Protein AF-F4N3F0-F1 (afdb_monomer_lite)

Radius of gyration: 16.46 Å; chains: 1; bounding box: 37×40×50 Å

pLDDT: mean 91.44, std 10.05, range [45.09, 98.75]

Structure (mmCIF, N/CA/C/O backbone):
data_AF-F4N3F0-F1
#
_entry.id   AF-F4N3F0-F1
#
loop_
_atom_site.group_PDB
_atom_site.id
_atom_site.type_symbol
_atom_site.label_atom_id
_atom_site.label_alt_id
_atom_site.label_comp_id
_atom_site.label_asym_id
_atom_site.label_entity_id
_atom_site.label_seq_id
_atom_site.pdbx_PDB_ins_code
_atom_site.Cartn_x
_atom_site.Cartn_y
_atom_site.Cartn_z
_atom_site.occupancy
_atom_site.B_iso_or_equiv
_atom_site.auth_seq_id
_atom_site.auth_comp_id
_atom_site.auth_asym_id
_atom_site.auth_atom_id
_atom_site.pdbx_PDB_model_num
ATOM 1 N N . MET A 1 1 ? -13.406 -4.715 27.220 1.00 47.59 1 MET A N 1
ATOM 2 C CA . MET A 1 1 ? -12.257 -5.224 26.436 1.00 47.59 1 MET A CA 1
ATOM 3 C C . MET A 1 1 ? -11.859 -4.139 25.453 1.00 47.59 1 MET A C 1
ATOM 5 O O . MET A 1 1 ? -12.762 -3.510 24.919 1.00 47.59 1 MET A O 1
ATOM 9 N N . ALA A 1 2 ? -10.565 -3.872 25.261 1.00 64.12 2 ALA A N 1
ATOM 10 C CA . ALA A 1 2 ? -10.135 -2.894 24.260 1.00 64.12 2 ALA A CA 1
ATOM 11 C C . ALA A 1 2 ? -10.576 -3.361 22.862 1.00 64.12 2 ALA A C 1
ATOM 13 O O . ALA A 1 2 ? -10.448 -4.546 22.541 1.00 64.12 2 ALA A O 1
ATOM 14 N N . THR A 1 3 ? -11.133 -2.454 22.063 1.00 84.31 3 THR A N 1
ATOM 15 C CA . THR A 1 3 ? -11.503 -2.730 20.673 1.00 84.31 3 THR A CA 1
ATOM 16 C C . THR A 1 3 ? -10.243 -3.041 19.867 1.00 84.31 3 THR A C 1
ATOM 18 O O . THR A 1 3 ? -9.209 -2.393 20.035 1.00 84.31 3 THR A O 1
ATOM 21 N N . LYS A 1 4 ? -10.293 -4.081 19.025 1.00 95.31 4 LYS A N 1
ATOM 22 C CA . LYS A 1 4 ? -9.156 -4.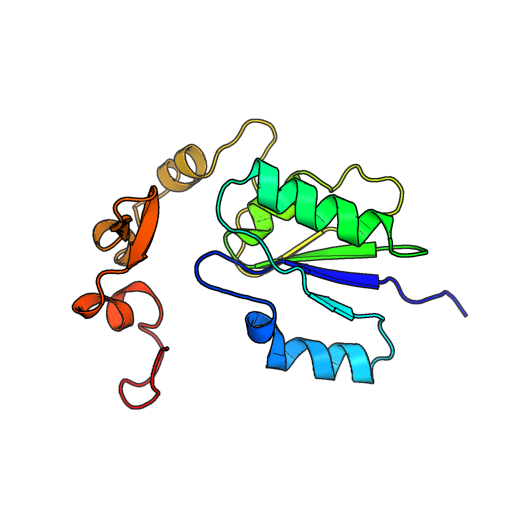412 18.158 1.00 95.31 4 LYS A CA 1
ATOM 23 C C . LYS A 1 4 ? -9.000 -3.337 17.083 1.00 95.31 4 LYS A C 1
ATOM 25 O O . LYS A 1 4 ? -10.019 -2.877 16.571 1.00 95.31 4 LYS A O 1
ATOM 30 N N . PRO A 1 5 ? -7.762 -2.959 16.723 1.00 97.50 5 PRO A N 1
ATOM 31 C CA . PRO A 1 5 ? -7.550 -2.015 15.641 1.00 97.50 5 PRO A CA 1
ATOM 32 C C . PRO A 1 5 ? -7.988 -2.616 14.304 1.00 97.50 5 PRO A C 1
ATOM 34 O O . PRO A 1 5 ? -7.873 -3.828 14.094 1.00 97.50 5 PRO A O 1
ATOM 37 N N . ASN A 1 6 ? -8.421 -1.760 13.384 1.00 98.44 6 ASN A N 1
ATOM 38 C CA . ASN A 1 6 ? -8.568 -2.120 11.980 1.00 98.44 6 ASN A CA 1
ATOM 39 C C . ASN A 1 6 ? -7.195 -2.444 11.390 1.00 98.44 6 ASN A C 1
ATOM 41 O O . ASN A 1 6 ? -6.215 -1.752 11.670 1.00 98.44 6 ASN A O 1
ATOM 45 N N . ILE A 1 7 ? -7.129 -3.459 10.536 1.00 98.62 7 ILE A N 1
ATOM 46 C CA . ILE A 1 7 ? -5.941 -3.776 9.747 1.00 98.62 7 ILE A CA 1
ATOM 47 C C . ILE A 1 7 ? -6.227 -3.403 8.295 1.00 98.62 7 ILE A C 1
ATOM 49 O O . ILE A 1 7 ? -7.025 -4.067 7.630 1.00 98.62 7 ILE A O 1
ATOM 53 N N . LEU A 1 8 ? -5.586 -2.341 7.808 1.00 98.56 8 LEU A N 1
ATOM 54 C CA . LEU A 1 8 ? -5.719 -1.877 6.430 1.00 98.56 8 LEU A CA 1
ATOM 55 C C . LEU A 1 8 ? -4.495 -2.311 5.619 1.00 98.56 8 LEU A C 1
ATOM 57 O O . LEU A 1 8 ? -3.384 -1.827 5.825 1.00 98.56 8 LEU A O 1
ATOM 61 N N . LEU A 1 9 ? -4.710 -3.256 4.711 1.00 98.69 9 LEU A N 1
ATOM 62 C CA . LEU A 1 9 ? -3.686 -3.910 3.909 1.00 98.69 9 LEU A CA 1
ATOM 63 C C . LEU A 1 9 ? -3.521 -3.188 2.566 1.00 98.69 9 LEU A C 1
ATOM 65 O O . LEU A 1 9 ? -4.483 -3.038 1.812 1.00 98.69 9 LEU A O 1
ATOM 69 N N . VAL A 1 10 ? -2.294 -2.781 2.251 1.00 98.62 10 VAL A N 1
ATOM 70 C CA . VAL A 1 10 ? -1.922 -2.036 1.043 1.00 98.62 10 VAL A CA 1
ATOM 71 C C . VAL A 1 10 ? -0.938 -2.875 0.234 1.00 98.62 10 VAL A C 1
ATOM 73 O O . VAL A 1 10 ? 0.177 -3.165 0.678 1.00 98.62 10 VAL A O 1
ATOM 76 N N . HIS A 1 11 ? -1.367 -3.324 -0.945 1.00 98.00 11 HIS A N 1
ATOM 77 C CA . HIS A 1 11 ? -0.555 -4.188 -1.800 1.00 98.00 11 HIS A CA 1
ATOM 78 C C . HIS A 1 11 ? 0.593 -3.429 -2.487 1.00 98.00 11 HIS A C 1
ATOM 80 O O . HIS A 1 11 ? 0.611 -2.201 -2.567 1.00 98.00 11 HIS A O 1
ATOM 86 N N . GLY A 1 12 ? 1.564 -4.197 -2.984 1.00 95.81 12 GLY A N 1
ATOM 87 C CA . GLY A 1 12 ? 2.661 -3.680 -3.801 1.00 95.81 12 GLY A CA 1
ATOM 88 C C . GLY A 1 12 ? 2.278 -3.491 -5.274 1.00 95.81 12 GLY A C 1
ATOM 89 O O . GLY A 1 12 ? 1.134 -3.720 -5.666 1.00 95.81 12 GLY A O 1
ATOM 90 N N . ALA A 1 13 ? 3.259 -3.117 -6.096 1.00 92.81 13 ALA A N 1
ATOM 91 C CA . ALA A 1 13 ? 3.112 -3.046 -7.547 1.00 92.81 13 ALA A CA 1
ATOM 92 C C . ALA A 1 13 ? 2.725 -4.418 -8.132 1.00 92.81 13 ALA A C 1
ATOM 94 O O . ALA A 1 13 ? 3.075 -5.453 -7.558 1.00 92.81 13 ALA A O 1
ATOM 95 N N . TRP A 1 14 ? 2.003 -4.414 -9.258 1.00 91.25 14 TRP A N 1
ATOM 96 C CA . TRP A 1 14 ? 1.508 -5.619 -9.953 1.00 91.25 14 TRP A CA 1
ATOM 97 C C . TRP A 1 14 ? 0.628 -6.549 -9.103 1.00 91.25 14 TRP A C 1
ATOM 99 O O . TRP A 1 14 ? 0.522 -7.740 -9.386 1.00 91.25 14 TRP A O 1
ATOM 109 N N . GLY A 1 15 ? 0.023 -6.026 -8.037 1.00 91.12 15 GLY A N 1
ATOM 110 C CA . GLY A 1 15 ? -0.860 -6.777 -7.152 1.00 91.12 15 GLY A CA 1
ATOM 111 C C . GLY A 1 15 ? -2.250 -6.163 -7.045 1.00 91.12 15 GLY A C 1
ATOM 112 O O . GLY A 1 15 ? -2.543 -5.130 -7.638 1.00 91.12 15 GLY A O 1
ATOM 113 N N . ASP A 1 16 ? -3.077 -6.806 -6.230 1.00 94.50 16 ASP A N 1
ATOM 114 C CA . ASP A 1 16 ? -4.390 -6.343 -5.788 1.00 94.50 16 ASP A CA 1
ATOM 115 C C . ASP A 1 16 ? -4.657 -6.852 -4.353 1.00 94.50 16 ASP A C 1
ATOM 117 O O . ASP A 1 16 ? -3.758 -7.378 -3.682 1.00 94.50 16 ASP A O 1
ATOM 121 N N . GLY A 1 17 ? -5.893 -6.739 -3.860 1.00 93.50 17 GLY A N 1
ATOM 122 C CA . GLY A 1 17 ? -6.265 -7.259 -2.539 1.00 93.50 17 GLY A CA 1
ATOM 123 C C . GLY A 1 17 ? -6.010 -8.764 -2.333 1.00 93.50 17 GLY A C 1
ATOM 124 O O . GLY A 1 17 ? -5.768 -9.195 -1.201 1.00 93.50 17 GLY A O 1
ATOM 125 N N . SER A 1 18 ? -5.983 -9.574 -3.398 1.00 94.56 18 SER A N 1
ATOM 126 C CA . SER A 1 18 ? -5.717 -11.020 -3.331 1.00 94.56 18 SER A CA 1
ATOM 127 C C . SER A 1 18 ? -4.277 -11.356 -2.932 1.00 94.56 18 SER A C 1
ATOM 129 O O . SER A 1 18 ? -4.014 -12.482 -2.493 1.00 94.56 18 SER A O 1
ATOM 131 N N . HIS A 1 19 ? -3.361 -10.379 -2.983 1.00 92.50 19 HIS A N 1
ATOM 132 C CA . HIS A 1 19 ? -2.005 -10.483 -2.428 1.00 92.50 19 HIS A CA 1
ATOM 133 C C . HIS A 1 19 ? -2.039 -10.973 -0.972 1.00 92.50 19 HIS A C 1
ATOM 135 O O . HIS A 1 19 ? -1.189 -11.740 -0.524 1.00 92.50 19 HIS A O 1
ATOM 141 N N . TRP A 1 20 ? -3.085 -10.595 -0.240 1.00 96.75 20 TRP A N 1
ATOM 142 C CA . TRP A 1 20 ? -3.242 -10.886 1.177 1.00 96.75 20 TRP A CA 1
ATOM 143 C C . TRP A 1 20 ? -4.112 -12.111 1.477 1.00 96.75 20 TRP A C 1
ATOM 145 O O . TRP A 1 20 ? -4.443 -12.350 2.640 1.00 96.75 20 TRP A O 1
ATOM 155 N N . ARG A 1 21 ? -4.465 -12.925 0.472 1.00 95.94 21 ARG A N 1
ATOM 156 C CA . ARG A 1 21 ? -5.414 -14.053 0.605 1.00 95.94 21 ARG A CA 1
ATOM 157 C C . ARG A 1 21 ? -5.075 -15.065 1.706 1.00 95.94 21 ARG A C 1
ATOM 159 O O . ARG A 1 21 ? -5.974 -15.703 2.236 1.00 95.94 21 ARG A O 1
ATOM 166 N N . HIS A 1 22 ? -3.799 -15.216 2.062 1.00 94.50 22 HIS A N 1
ATOM 167 C CA . HIS A 1 22 ? -3.363 -16.128 3.129 1.00 94.50 22 HIS A CA 1
ATOM 168 C C . HIS A 1 22 ? -3.294 -15.453 4.512 1.00 94.50 22 HIS A C 1
ATOM 170 O O . HIS A 1 22 ? -3.332 -16.128 5.541 1.00 94.50 22 HIS A O 1
ATOM 176 N N . ILE A 1 23 ? -3.237 -14.120 4.552 1.00 95.75 23 ILE A N 1
ATOM 177 C CA . ILE A 1 23 ? -3.155 -13.327 5.784 1.00 95.75 23 ILE A CA 1
ATOM 178 C C . ILE A 1 23 ? -4.548 -12.947 6.288 1.00 95.75 23 ILE A C 1
ATOM 180 O O . ILE A 1 23 ? -4.819 -13.078 7.484 1.00 95.75 23 ILE A O 1
ATOM 184 N N . ILE A 1 24 ? -5.446 -12.541 5.384 1.00 97.81 24 ILE A N 1
ATOM 185 C CA . ILE A 1 24 ? -6.807 -12.098 5.721 1.00 97.81 24 ILE A CA 1
ATOM 186 C C . ILE A 1 24 ? -7.554 -13.139 6.577 1.00 97.81 24 ILE A C 1
ATOM 188 O O . ILE A 1 24 ? -8.015 -12.759 7.654 1.00 97.81 24 ILE A O 1
ATOM 192 N N . PRO A 1 25 ? -7.622 -14.440 6.213 1.00 97.75 25 PRO A N 1
ATOM 193 C CA . PRO A 1 25 ? -8.339 -15.428 7.024 1.00 97.75 25 PRO A CA 1
ATOM 194 C C . PRO A 1 25 ? -7.753 -15.580 8.431 1.00 97.75 25 PRO A C 1
ATOM 196 O O . PRO A 1 25 ? -8.488 -15.695 9.407 1.00 97.75 25 PRO A O 1
ATOM 199 N N . THR A 1 26 ? -6.426 -15.531 8.558 1.00 97.56 26 THR A N 1
ATOM 200 C CA . THR A 1 26 ? -5.735 -15.672 9.848 1.00 97.56 26 THR A CA 1
ATOM 201 C C . THR A 1 26 ? -6.048 -14.507 10.788 1.00 97.56 26 THR A C 1
ATOM 203 O O . THR A 1 26 ? -6.302 -14.719 11.975 1.00 97.56 26 THR A O 1
ATOM 206 N N . LEU A 1 27 ? -6.049 -13.275 10.274 1.00 97.44 27 LEU A N 1
ATOM 207 C CA . LEU A 1 27 ? -6.395 -12.078 11.046 1.00 97.44 27 LEU A CA 1
ATOM 208 C C . LEU A 1 27 ? -7.888 -12.033 11.388 1.00 97.44 27 LEU A C 1
ATOM 210 O O . LEU A 1 27 ? -8.245 -11.743 12.532 1.00 97.44 27 LEU A O 1
ATOM 214 N N . HIS A 1 28 ? -8.742 -12.402 10.434 1.00 96.50 28 HIS A N 1
ATOM 215 C CA . HIS A 1 28 ? -10.182 -12.509 10.640 1.00 96.50 28 HIS A CA 1
ATOM 216 C C . HIS A 1 28 ? -10.526 -13.545 11.724 1.00 96.50 28 HIS A C 1
ATOM 218 O O . HIS A 1 28 ? -11.277 -13.242 12.644 1.00 96.50 28 HIS A O 1
ATOM 224 N N . ASN A 1 29 ? -9.891 -14.724 11.715 1.00 97.38 29 ASN A N 1
ATOM 225 C CA . ASN A 1 29 ? -10.056 -15.752 12.758 1.00 97.38 29 ASN A CA 1
ATOM 226 C C . ASN A 1 29 ? -9.579 -15.290 14.142 1.00 97.38 29 ASN A C 1
ATOM 228 O O . ASN A 1 29 ? -9.981 -15.833 15.168 1.00 97.38 29 ASN A O 1
ATOM 232 N N . LYS A 1 30 ? -8.714 -14.275 14.186 1.00 96.75 30 LYS A N 1
ATOM 233 C CA . LYS A 1 30 ? -8.304 -13.597 15.417 1.00 96.75 30 LYS A CA 1
ATOM 234 C C . LYS A 1 30 ? -9.229 -12.426 15.767 1.00 96.75 30 LYS A C 1
ATOM 236 O O . LYS A 1 30 ? -8.897 -11.690 16.692 1.00 96.75 30 LYS A O 1
ATOM 241 N N . ASN A 1 31 ? -10.370 -12.254 15.103 1.00 96.44 31 ASN A N 1
ATOM 242 C CA . ASN A 1 31 ? -11.361 -11.194 15.321 1.00 96.44 31 ASN A CA 1
ATOM 243 C C . ASN A 1 31 ? -10.850 -9.767 15.050 1.00 96.44 31 ASN A C 1
ATOM 245 O O . ASN A 1 31 ? -11.323 -8.819 15.675 1.00 96.44 31 ASN A O 1
ATOM 249 N N . TYR A 1 32 ? -9.857 -9.596 14.172 1.00 97.88 32 TYR A N 1
ATOM 250 C CA . TYR A 1 32 ? -9.495 -8.263 13.679 1.00 97.88 32 TYR A CA 1
ATOM 251 C C . TYR A 1 32 ? -10.437 -7.853 12.534 1.00 97.88 32 TYR A C 1
ATOM 253 O O . TYR A 1 32 ? -10.704 -8.688 11.667 1.00 97.88 32 TYR A O 1
ATOM 261 N N . PRO A 1 33 ? -10.895 -6.590 12.471 1.00 97.69 33 PRO A N 1
ATOM 262 C CA . PRO A 1 33 ? -11.438 -6.014 11.245 1.00 97.69 33 PRO A CA 1
ATOM 263 C C . PRO A 1 33 ? -10.313 -5.890 10.212 1.00 97.69 33 PRO A C 1
ATOM 265 O O . PRO A 1 33 ? -9.268 -5.309 10.508 1.00 97.69 33 PRO A O 1
ATOM 268 N N . VAL A 1 34 ? -10.496 -6.446 9.014 1.00 98.12 34 VAL A N 1
ATOM 269 C CA . VAL A 1 34 ? -9.457 -6.470 7.974 1.00 98.12 34 VAL A CA 1
ATOM 270 C C . VAL A 1 34 ? -10.017 -5.920 6.674 1.00 98.12 34 VAL A C 1
ATOM 272 O O . VAL A 1 34 ? -11.070 -6.354 6.214 1.00 98.12 34 VAL A O 1
ATOM 275 N N . TYR A 1 35 ? -9.275 -5.005 6.064 1.00 98.19 35 TYR A N 1
ATOM 276 C CA . TYR A 1 35 ? -9.626 -4.353 4.811 1.00 98.19 35 TYR A CA 1
ATOM 277 C C . TYR A 1 35 ? -8.422 -4.406 3.877 1.00 98.19 35 TYR A C 1
ATOM 279 O O . TYR A 1 35 ? -7.290 -4.237 4.322 1.00 98.19 35 TYR A O 1
ATOM 287 N N . ALA A 1 36 ? -8.652 -4.620 2.585 1.00 98.19 36 ALA A N 1
ATOM 288 C CA . ALA A 1 36 ? -7.612 -4.530 1.567 1.00 98.19 36 ALA A CA 1
ATOM 289 C C . ALA A 1 36 ? -7.926 -3.358 0.636 1.00 98.19 36 ALA A C 1
ATOM 291 O O . ALA A 1 36 ? -9.025 -3.276 0.084 1.00 98.19 36 ALA A O 1
ATOM 292 N N . VAL A 1 37 ? -6.977 -2.436 0.489 1.00 97.88 37 VAL A N 1
ATOM 293 C CA . VAL A 1 37 ? -7.094 -1.325 -0.459 1.00 97.88 37 VAL A CA 1
ATOM 294 C C . VAL A 1 37 ? -6.896 -1.866 -1.870 1.00 97.88 37 VAL A C 1
ATOM 296 O O . VAL A 1 37 ? -6.012 -2.687 -2.096 1.00 97.88 37 VAL A O 1
ATOM 299 N N . GLN A 1 38 ? -7.692 -1.371 -2.815 1.00 96.88 38 GLN A N 1
ATOM 300 C CA . GLN A 1 38 ? -7.432 -1.546 -4.239 1.00 96.88 38 GLN A CA 1
ATOM 301 C C . GLN A 1 38 ? -6.717 -0.295 -4.751 1.00 96.88 38 GLN A C 1
ATOM 303 O O . GLN A 1 38 ? -7.375 0.725 -4.974 1.00 96.88 38 GLN A O 1
ATOM 308 N N . ASN A 1 39 ? -5.391 -0.353 -4.863 1.00 95.31 39 ASN A N 1
ATOM 309 C CA . ASN A 1 39 ? -4.590 0.764 -5.359 1.00 95.31 39 ASN A CA 1
ATOM 310 C C . ASN A 1 39 ? -4.817 0.914 -6.872 1.00 95.31 39 ASN A C 1
ATOM 312 O O . ASN A 1 39 ? -4.730 -0.088 -7.587 1.00 95.31 39 ASN A O 1
ATOM 316 N N . PRO A 1 40 ? -5.106 2.128 -7.375 1.00 94.56 40 PRO A N 1
ATOM 317 C CA . PRO A 1 40 ? -5.146 2.397 -8.810 1.00 94.56 40 PRO A CA 1
ATOM 318 C C . PRO A 1 40 ? -3.845 2.049 -9.545 1.00 94.56 40 PRO A C 1
ATOM 320 O O . PRO A 1 40 ? -3.898 1.678 -10.714 1.00 94.56 40 PRO A O 1
ATOM 323 N N . LEU A 1 41 ? -2.693 2.174 -8.874 1.00 93.56 41 LEU A N 1
ATOM 324 C CA . LEU A 1 41 ? -1.342 2.031 -9.431 1.00 93.56 41 LEU A CA 1
ATOM 325 C C . LEU A 1 41 ? -1.050 2.986 -10.605 1.00 93.56 41 LEU A C 1
ATOM 327 O O . LEU A 1 41 ? -0.114 2.760 -11.369 1.00 93.56 41 LEU A O 1
ATOM 331 N N . THR A 1 42 ? -1.827 4.067 -10.732 1.00 93.25 42 THR A N 1
ATOM 332 C CA . THR A 1 42 ? -1.637 5.140 -11.722 1.00 93.25 42 THR A CA 1
ATOM 333 C C . THR A 1 42 ? -0.605 6.163 -11.261 1.00 93.25 42 THR A C 1
ATOM 335 O O . THR A 1 42 ? 0.172 6.680 -12.059 1.00 93.25 42 THR A O 1
ATOM 338 N N . SER A 1 43 ? -0.582 6.471 -9.963 1.00 93.81 43 SER A N 1
ATOM 339 C CA . SER A 1 43 ? 0.399 7.358 -9.346 1.00 93.81 43 SER A CA 1
ATOM 340 C C . SER A 1 43 ? 0.448 7.151 -7.831 1.00 93.81 43 SER A C 1
ATOM 342 O O . SER A 1 43 ? -0.535 6.737 -7.216 1.00 93.81 43 SER A O 1
ATOM 344 N N . LEU A 1 44 ? 1.570 7.523 -7.199 1.00 94.94 44 LEU A N 1
ATOM 345 C CA . LEU A 1 44 ? 1.674 7.509 -5.734 1.00 94.94 44 LEU A CA 1
ATOM 346 C C . LEU A 1 44 ? 0.606 8.392 -5.076 1.00 94.94 44 LEU A C 1
ATOM 348 O O . LEU A 1 44 ? 0.061 8.016 -4.045 1.00 94.94 44 LEU A O 1
ATOM 352 N N . ALA A 1 45 ? 0.293 9.549 -5.665 1.00 97.00 45 ALA A N 1
ATOM 353 C CA . ALA A 1 45 ? -0.725 10.447 -5.129 1.00 97.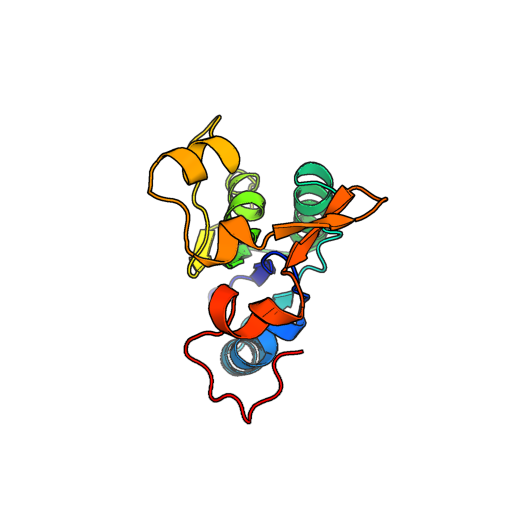00 45 ALA A CA 1
ATOM 354 C C . ALA A 1 45 ? -2.118 9.795 -5.128 1.00 97.00 45 ALA A C 1
ATOM 356 O O . ALA A 1 45 ? -2.825 9.882 -4.122 1.00 97.00 45 ALA A O 1
ATOM 357 N N . ASP A 1 46 ? -2.483 9.098 -6.208 1.00 97.75 46 ASP A N 1
ATOM 358 C CA . ASP A 1 46 ? -3.776 8.415 -6.322 1.00 97.75 46 ASP A CA 1
ATOM 359 C C . ASP A 1 46 ? -3.878 7.223 -5.365 1.00 97.75 46 ASP A C 1
ATOM 361 O O . ASP A 1 46 ? -4.909 7.038 -4.715 1.00 97.75 46 ASP A O 1
ATOM 365 N N . ASP A 1 47 ? -2.803 6.445 -5.220 1.00 98.00 47 ASP A N 1
ATOM 366 C CA . ASP A 1 47 ? -2.748 5.299 -4.303 1.00 98.00 47 ASP A CA 1
ATOM 367 C C . ASP A 1 47 ? -2.864 5.740 -2.838 1.00 98.00 47 ASP A C 1
ATOM 369 O O . ASP A 1 47 ? -3.600 5.152 -2.033 1.00 98.00 47 ASP A O 1
ATOM 373 N N . VAL A 1 48 ? -2.185 6.836 -2.500 1.00 98.31 48 VAL A N 1
ATOM 374 C CA . VAL A 1 48 ? -2.248 7.486 -1.188 1.00 98.31 48 VAL A CA 1
ATOM 375 C C . VAL A 1 48 ? -3.646 8.039 -0.926 1.00 98.31 48 VAL A C 1
ATOM 377 O O . VAL A 1 48 ? -4.194 7.815 0.152 1.00 98.31 48 VAL A O 1
ATOM 380 N N . GLU A 1 49 ? -4.263 8.712 -1.896 1.00 98.56 49 GLU A N 1
ATOM 381 C CA . GLU A 1 49 ? -5.619 9.247 -1.747 1.00 98.56 49 GLU A CA 1
ATOM 382 C C . GLU A 1 49 ? -6.676 8.150 -1.638 1.00 98.56 49 GLU A C 1
ATOM 384 O O . GLU A 1 49 ? -7.583 8.232 -0.803 1.00 98.56 49 GLU A O 1
ATOM 389 N N . ARG A 1 50 ? -6.546 7.072 -2.413 1.00 98.50 50 ARG A N 1
ATOM 390 C CA . ARG A 1 50 ? -7.438 5.917 -2.307 1.00 98.50 50 ARG A CA 1
ATOM 391 C C . ARG A 1 50 ? -7.347 5.269 -0.929 1.00 98.50 50 ARG A C 1
ATOM 393 O O . ARG A 1 50 ? -8.386 4.981 -0.327 1.00 98.50 50 ARG A O 1
ATOM 400 N N . THR A 1 51 ? -6.130 5.083 -0.420 1.00 98.50 51 THR A N 1
ATOM 401 C CA . THR A 1 51 ? -5.882 4.526 0.917 1.00 98.50 51 THR A CA 1
ATOM 402 C C . THR A 1 51 ? -6.411 5.453 2.010 1.00 98.50 51 THR A C 1
ATOM 404 O O . THR A 1 51 ? -7.108 4.988 2.910 1.00 98.50 51 THR A O 1
ATOM 407 N N . ARG A 1 52 ? -6.166 6.767 1.906 1.00 98.50 52 ARG A N 1
ATOM 408 C CA . ARG A 1 52 ? -6.667 7.784 2.844 1.00 98.50 52 ARG A CA 1
ATOM 409 C C . ARG A 1 52 ? -8.187 7.768 2.942 1.00 98.50 52 ARG A C 1
ATOM 411 O O . ARG A 1 52 ? -8.714 7.751 4.050 1.00 98.50 52 ARG A O 1
ATOM 418 N N . LYS A 1 53 ? -8.893 7.730 1.807 1.00 98.06 53 LYS A N 1
ATOM 419 C CA . LYS A 1 53 ? -10.365 7.668 1.776 1.00 98.06 53 LYS A CA 1
ATOM 420 C C . LYS A 1 53 ? -10.902 6.422 2.469 1.00 98.06 53 LYS A C 1
ATOM 422 O O . LYS A 1 53 ? -11.854 6.527 3.237 1.00 98.06 53 LYS A O 1
ATOM 427 N N . LEU A 1 54 ? -10.297 5.256 2.222 1.00 98.12 54 LEU A N 1
ATOM 428 C CA . LEU A 1 54 ? -10.705 4.032 2.910 1.00 98.12 54 LEU A CA 1
ATOM 429 C C . LEU A 1 54 ? -10.410 4.137 4.409 1.00 98.12 54 LEU A C 1
ATOM 431 O O . LEU A 1 54 ? -11.320 3.927 5.200 1.00 98.12 54 LEU A O 1
ATOM 435 N N . ALA A 1 55 ? -9.207 4.559 4.804 1.00 97.69 55 ALA A N 1
ATOM 436 C CA . ALA A 1 55 ? -8.844 4.745 6.208 1.00 97.69 55 ALA A CA 1
ATOM 437 C C . ALA A 1 55 ? -9.795 5.704 6.943 1.00 97.69 55 ALA A C 1
ATOM 439 O O . ALA A 1 55 ? -10.207 5.405 8.057 1.00 97.69 55 ALA A O 1
ATOM 440 N N . ALA A 1 56 ? -10.177 6.825 6.328 1.00 96.06 56 ALA A N 1
ATOM 441 C CA . ALA A 1 56 ? -11.101 7.801 6.910 1.00 96.06 56 ALA A CA 1
ATOM 442 C C . ALA A 1 56 ? -12.540 7.277 7.068 1.00 96.06 56 ALA A C 1
ATOM 444 O O . ALA A 1 56 ? -13.288 7.800 7.887 1.00 96.06 56 ALA A O 1
ATOM 445 N N . SER A 1 57 ? -12.931 6.253 6.302 1.00 96.75 57 SER A N 1
ATOM 446 C CA . SER A 1 57 ? -14.237 5.598 6.453 1.00 96.75 57 SER A CA 1
ATOM 447 C C . SER A 1 57 ? -14.285 4.568 7.588 1.00 96.75 57 SER A C 1
ATOM 449 O O . SER A 1 57 ? -15.363 4.076 7.909 1.00 96.75 57 SER A O 1
ATOM 451 N N . LEU A 1 58 ? -13.134 4.221 8.177 1.00 96.56 58 LEU A N 1
ATOM 452 C CA . LEU A 1 58 ? -13.046 3.250 9.265 1.00 96.56 58 LEU A CA 1
ATOM 453 C C . LEU A 1 58 ? -13.174 3.943 10.621 1.00 96.56 58 LEU A C 1
ATOM 455 O O . LEU A 1 58 ? -12.543 4.968 10.876 1.00 96.56 58 LEU A O 1
ATOM 459 N N . GLU A 1 59 ? -13.927 3.329 11.526 1.00 94.19 59 GLU A N 1
ATOM 460 C CA . GLU A 1 59 ? -14.036 3.791 12.906 1.00 94.19 59 GLU A CA 1
ATOM 461 C C . GLU A 1 59 ? -12.947 3.162 13.786 1.00 94.19 59 GLU A C 1
ATOM 463 O O . GLU A 1 59 ? -12.695 1.955 13.737 1.00 94.19 59 GLU A O 1
ATOM 468 N N . GLY A 1 60 ? -12.323 3.977 14.639 1.00 95.25 60 GLY A N 1
ATOM 469 C CA . GLY A 1 60 ? -11.371 3.525 15.654 1.00 95.25 60 GLY A CA 1
ATOM 470 C C . GLY A 1 60 ? -9.914 3.368 15.184 1.00 95.25 60 GLY A C 1
ATOM 471 O O . GLY A 1 60 ? -9.561 3.726 14.056 1.00 95.25 60 GLY A O 1
ATOM 472 N N . PRO A 1 61 ? -9.038 2.861 16.076 1.00 97.75 61 PRO A N 1
ATOM 473 C CA . PRO A 1 61 ? -7.606 2.730 15.815 1.00 97.75 61 PRO A CA 1
ATOM 474 C C . PRO A 1 61 ? -7.327 1.894 14.566 1.00 97.75 61 PRO A C 1
ATOM 476 O O . PRO A 1 61 ? -7.901 0.819 14.403 1.00 97.75 61 PRO A O 1
ATOM 479 N N . THR A 1 62 ? -6.425 2.350 13.703 1.00 98.31 62 THR A N 1
ATOM 480 C CA . THR A 1 62 ? -6.102 1.673 12.440 1.00 98.31 62 THR A CA 1
ATOM 481 C C . THR A 1 62 ? -4.602 1.432 12.309 1.00 98.31 62 THR A C 1
ATOM 483 O O . THR A 1 62 ? -3.793 2.320 12.563 1.00 98.31 62 THR A O 1
ATOM 486 N N . ILE A 1 63 ? -4.222 0.222 11.906 1.00 98.69 63 ILE A N 1
ATOM 487 C CA . ILE A 1 63 ? -2.853 -0.142 11.537 1.00 98.69 63 ILE A CA 1
ATOM 488 C C . ILE A 1 63 ? -2.792 -0.257 10.017 1.00 98.69 63 ILE A C 1
ATOM 490 O O . ILE A 1 63 ? -3.570 -1.006 9.419 1.00 98.69 63 ILE A O 1
ATOM 494 N N . LEU A 1 64 ? -1.854 0.459 9.399 1.00 98.75 64 LEU A N 1
ATOM 495 C CA . LEU A 1 64 ? -1.584 0.361 7.966 1.00 98.75 64 LEU A CA 1
ATOM 496 C C . LEU A 1 64 ? -0.474 -0.661 7.726 1.00 98.75 64 LEU A C 1
ATOM 498 O O . LEU A 1 64 ? 0.596 -0.576 8.328 1.00 98.75 64 LEU A O 1
ATOM 502 N N . VAL A 1 65 ? -0.709 -1.619 6.836 1.00 98.75 65 VAL A N 1
ATOM 503 C CA . VAL A 1 65 ? 0.259 -2.666 6.490 1.00 98.75 65 VAL A CA 1
ATOM 504 C C . VAL A 1 65 ? 0.576 -2.568 5.007 1.00 98.75 65 VAL A C 1
ATOM 506 O O . VAL A 1 65 ? -0.290 -2.810 4.173 1.00 98.75 65 VAL A O 1
ATOM 509 N N . GLY A 1 66 ? 1.813 -2.222 4.671 1.00 98.50 66 GLY A N 1
ATOM 510 C CA . GLY A 1 66 ? 2.272 -2.046 3.297 1.00 98.50 66 GLY A CA 1
A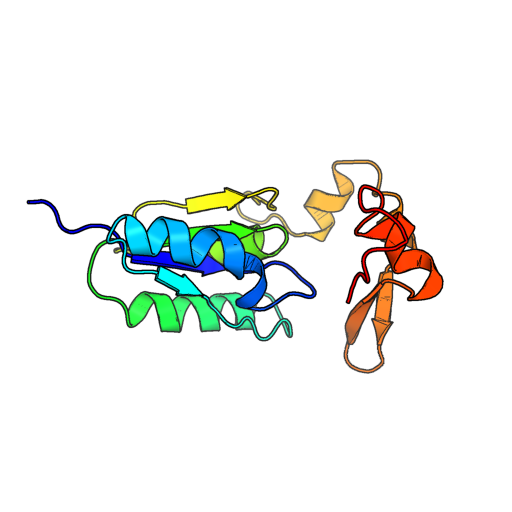TOM 511 C C . GLY A 1 66 ? 3.240 -3.151 2.903 1.00 98.50 66 GLY A C 1
ATOM 512 O O . GLY A 1 66 ? 4.205 -3.402 3.625 1.00 98.50 66 GLY A O 1
ATOM 513 N N . HIS A 1 67 ? 3.008 -3.794 1.758 1.00 97.88 67 HIS A N 1
ATOM 514 C CA . HIS A 1 67 ? 3.975 -4.714 1.152 1.00 97.88 67 HIS A CA 1
ATOM 515 C C . HIS A 1 67 ? 4.698 -4.069 -0.032 1.00 97.88 67 HIS A C 1
ATOM 517 O O . HIS A 1 67 ? 4.049 -3.470 -0.890 1.00 97.88 67 HIS A O 1
ATOM 523 N N . SER A 1 68 ? 6.021 -4.247 -0.137 1.00 95.38 68 SER A N 1
ATOM 524 C CA . SER A 1 68 ? 6.817 -3.738 -1.265 1.00 95.38 68 SER A CA 1
ATOM 525 C C . SER A 1 68 ? 6.544 -2.239 -1.519 1.00 95.38 68 SER A C 1
ATOM 527 O O . SER A 1 68 ? 6.701 -1.421 -0.609 1.00 95.38 68 SER A O 1
ATOM 529 N N . TYR A 1 69 ? 6.095 -1.871 -2.723 1.00 95.62 69 TYR A N 1
ATOM 530 C CA . TYR A 1 69 ? 5.623 -0.529 -3.091 1.00 95.62 69 TYR A CA 1
ATOM 531 C C . TYR A 1 69 ? 4.595 0.062 -2.110 1.00 95.62 69 TYR A C 1
ATOM 533 O O . TYR A 1 69 ? 4.657 1.254 -1.825 1.00 95.62 69 TYR A O 1
ATOM 541 N N . GLY A 1 70 ? 3.710 -0.755 -1.528 1.00 97.75 70 GLY A N 1
ATOM 542 C CA . GLY A 1 70 ? 2.708 -0.308 -0.557 1.00 97.75 70 GLY A CA 1
ATOM 543 C C . GLY A 1 70 ? 3.314 0.377 0.673 1.00 97.75 70 GLY A C 1
ATOM 544 O O . GLY A 1 70 ? 2.642 1.177 1.314 1.00 97.75 70 GLY A O 1
ATOM 545 N N . GLY A 1 71 ? 4.597 0.138 0.962 1.00 97.81 71 GLY A N 1
ATOM 546 C CA . GLY A 1 71 ? 5.361 0.895 1.952 1.00 97.81 71 GLY A CA 1
ATOM 547 C C . GLY A 1 71 ? 5.443 2.397 1.650 1.00 97.81 71 GLY A C 1
ATOM 548 O O . GLY A 1 71 ? 5.190 3.213 2.532 1.00 97.81 71 GLY A O 1
ATOM 549 N N . MET A 1 72 ? 5.674 2.772 0.385 1.00 96.88 72 MET A N 1
ATOM 550 C CA . MET A 1 72 ? 5.658 4.179 -0.045 1.00 96.88 72 MET A CA 1
ATOM 551 C C . MET A 1 72 ? 4.311 4.841 0.238 1.00 96.88 72 MET A C 1
ATOM 553 O O . MET A 1 72 ? 4.269 6.001 0.637 1.00 96.88 72 MET A O 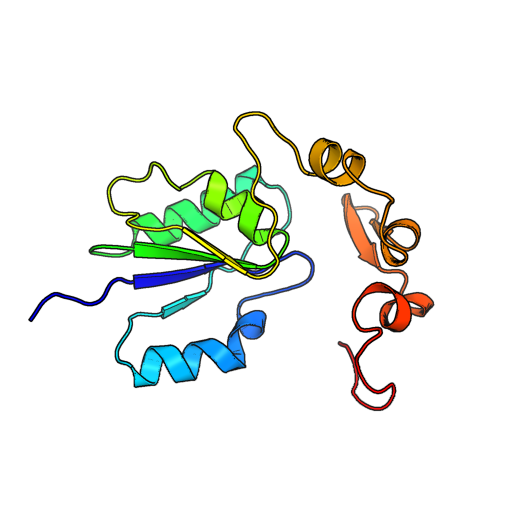1
ATOM 557 N N . VAL A 1 73 ? 3.221 4.097 0.030 1.00 98.00 73 VAL A N 1
ATOM 558 C CA . VAL A 1 73 ? 1.850 4.579 0.215 1.00 98.00 73 VAL A CA 1
ATOM 559 C C . VAL A 1 73 ? 1.564 4.819 1.696 1.00 98.00 73 VAL A C 1
ATOM 561 O O . VAL A 1 73 ? 1.136 5.910 2.070 1.00 98.00 73 VAL A O 1
ATOM 564 N N . ILE A 1 74 ? 1.835 3.833 2.560 1.00 98.50 74 ILE A N 1
ATOM 565 C CA . ILE A 1 74 ? 1.523 3.952 3.993 1.00 98.50 74 ILE A CA 1
ATOM 566 C C . ILE A 1 74 ? 2.395 4.995 4.705 1.00 98.50 74 ILE A C 1
ATOM 568 O O . ILE A 1 74 ? 1.925 5.620 5.654 1.00 98.50 74 ILE A O 1
ATOM 572 N N . SER A 1 75 ? 3.618 5.250 4.223 1.00 97.50 75 SER A N 1
ATOM 573 C CA . SER A 1 75 ? 4.488 6.303 4.766 1.00 97.50 75 SER A CA 1
ATOM 574 C C . SER A 1 75 ? 3.902 7.711 4.622 1.00 97.50 75 SER A C 1
ATOM 576 O O . SER A 1 75 ? 4.252 8.587 5.404 1.00 97.50 75 SER A O 1
ATOM 578 N N . GLN A 1 76 ? 2.987 7.942 3.673 1.00 97.06 76 GLN A N 1
ATOM 579 C CA . GLN A 1 76 ? 2.319 9.241 3.486 1.00 97.06 76 GLN A CA 1
ATOM 580 C C . GLN A 1 76 ? 1.108 9.450 4.410 1.00 97.06 76 GLN A C 1
ATOM 582 O O . GLN A 1 76 ? 0.420 10.461 4.288 1.00 97.06 76 GLN A O 1
ATOM 587 N N . LEU A 1 77 ? 0.787 8.466 5.256 1.00 97.06 77 LEU A N 1
ATOM 588 C CA . LEU A 1 77 ? -0.460 8.416 6.026 1.00 97.06 77 LEU A CA 1
ATOM 589 C C . LEU A 1 77 ? -0.236 8.140 7.519 1.00 97.06 77 LEU A C 1
ATOM 591 O O . LEU A 1 77 ? -1.199 7.950 8.261 1.00 97.06 77 LEU A O 1
ATOM 595 N N . GLY A 1 78 ? 1.023 8.089 7.963 1.00 92.94 78 GLY A N 1
ATOM 596 C CA . GLY A 1 78 ? 1.372 7.831 9.362 1.00 92.94 78 GLY A CA 1
ATOM 597 C C . GLY A 1 78 ? 0.984 8.955 10.327 1.00 92.94 78 GLY A C 1
ATOM 598 O O . GLY A 1 78 ? 0.984 8.736 11.532 1.00 92.94 78 GLY A O 1
ATOM 599 N N . ASP A 1 79 ? 0.653 10.139 9.813 1.00 93.06 79 ASP A N 1
ATOM 600 C CA . ASP A 1 79 ? 0.229 11.322 10.566 1.00 93.06 79 ASP A CA 1
ATOM 601 C C . ASP A 1 79 ? -1.298 11.450 10.709 1.00 93.06 79 ASP A C 1
ATOM 603 O O . ASP A 1 79 ? -1.781 12.362 11.385 1.00 93.06 79 ASP A O 1
ATOM 607 N N . LEU A 1 80 ? -2.077 10.540 10.110 1.00 96.06 80 LEU A N 1
ATOM 608 C CA . LEU A 1 80 ? -3.526 10.512 10.299 1.00 96.06 80 LEU A CA 1
ATOM 609 C C . LEU A 1 80 ? -3.869 10.232 11.776 1.00 96.06 80 LEU A C 1
ATOM 611 O O . LEU A 1 80 ? -3.320 9.302 12.369 1.00 96.06 80 LEU A O 1
ATOM 615 N N . PRO A 1 81 ? -4.828 10.962 12.376 1.00 95.44 81 PRO A N 1
ATOM 616 C CA . PRO A 1 81 ? -5.028 10.984 13.830 1.00 95.44 81 PRO A CA 1
ATOM 617 C C . PRO A 1 81 ? -5.441 9.637 14.441 1.00 95.44 81 PRO A C 1
ATOM 619 O O . PRO A 1 81 ? -5.210 9.400 15.624 1.00 95.44 81 PRO A O 1
ATOM 622 N N . HIS A 1 82 ? -6.068 8.756 13.660 1.00 96.00 82 HIS A N 1
ATOM 623 C CA . HIS A 1 82 ? -6.508 7.426 14.092 1.00 96.00 82 HIS A CA 1
ATOM 624 C C . HIS A 1 82 ? -5.588 6.293 13.621 1.00 96.00 82 HIS A C 1
ATOM 626 O O . HIS A 1 82 ? -5.844 5.130 13.947 1.00 96.00 82 HIS A O 1
ATOM 632 N N . VAL A 1 83 ? -4.521 6.600 12.875 1.00 97.88 83 VAL A N 1
ATOM 633 C CA . VAL A 1 83 ? -3.492 5.619 12.523 1.00 97.88 83 VAL A CA 1
ATOM 634 C C . VAL A 1 83 ? -2.562 5.443 13.718 1.00 97.88 83 VAL A C 1
ATOM 636 O O . VAL A 1 83 ? -1.899 6.371 14.162 1.00 97.88 83 VAL A O 1
ATOM 639 N N . VAL A 1 84 ? -2.525 4.226 14.258 1.00 97.69 84 VAL A N 1
ATOM 640 C CA . VAL A 1 84 ? -1.782 3.892 15.486 1.00 97.69 84 VAL A CA 1
ATOM 641 C C . VAL A 1 84 ? -0.535 3.051 15.225 1.00 97.69 84 VAL A C 1
ATOM 643 O O . VAL A 1 84 ? 0.162 2.666 16.161 1.00 97.69 84 VAL A O 1
ATOM 646 N N . GLY A 1 85 ? -0.250 2.736 13.961 1.00 97.94 85 GLY A N 1
ATOM 647 C CA . GLY A 1 85 ? 0.943 1.991 13.588 1.00 97.94 85 GLY A CA 1
ATOM 648 C C . GLY A 1 85 ? 1.066 1.747 12.089 1.00 97.94 85 GLY A C 1
ATOM 649 O O . GLY A 1 85 ? 0.069 1.621 11.375 1.00 97.94 85 GLY A O 1
ATOM 650 N N . LEU A 1 86 ? 2.318 1.637 11.647 1.00 98.56 86 LEU A N 1
ATOM 651 C CA . LEU A 1 86 ? 2.709 1.248 10.297 1.00 98.56 86 LEU A CA 1
ATOM 652 C C . LEU A 1 86 ? 3.465 -0.082 10.361 1.00 98.56 86 LEU A C 1
ATOM 654 O O . LEU A 1 86 ? 4.335 -0.267 11.211 1.00 98.56 86 LEU A O 1
ATOM 658 N N . VAL A 1 87 ? 3.151 -1.002 9.455 1.00 98.56 87 VAL A N 1
ATOM 659 C CA . VAL A 1 87 ? 3.840 -2.289 9.317 1.00 98.56 87 VAL A CA 1
ATOM 660 C C . VAL A 1 87 ? 4.369 -2.412 7.894 1.00 98.56 87 VAL A C 1
ATOM 662 O O . VAL A 1 87 ? 3.602 -2.418 6.933 1.00 98.56 87 VAL A O 1
ATOM 665 N N . PHE A 1 88 ? 5.687 -2.548 7.769 1.00 98.19 88 PHE A N 1
ATOM 666 C CA . PHE A 1 88 ? 6.389 -2.674 6.495 1.00 98.19 88 PHE A CA 1
ATOM 667 C C . PHE A 1 88 ? 6.754 -4.140 6.250 1.00 98.19 88 PHE A C 1
ATOM 669 O O . PHE A 1 88 ? 7.608 -4.702 6.934 1.00 98.19 88 PHE A O 1
ATOM 676 N N . VAL A 1 89 ? 6.110 -4.775 5.272 1.00 97.44 89 VAL A N 1
ATOM 677 C CA . VAL A 1 89 ? 6.359 -6.174 4.897 1.00 97.44 89 VAL A CA 1
ATOM 678 C C . VAL A 1 89 ? 7.192 -6.190 3.625 1.00 97.44 89 VAL A C 1
ATOM 680 O O . VAL A 1 89 ? 6.667 -5.905 2.555 1.00 97.44 89 VAL A O 1
ATOM 683 N N . ALA A 1 90 ? 8.493 -6.482 3.724 1.00 94.12 90 ALA A N 1
ATOM 684 C CA . ALA A 1 90 ? 9.411 -6.430 2.574 1.00 94.12 90 ALA A CA 1
ATOM 685 C C . ALA A 1 90 ? 9.219 -5.149 1.727 1.00 94.12 90 ALA A C 1
ATOM 687 O O . ALA A 1 90 ? 9.183 -5.189 0.497 1.00 94.12 90 ALA A O 1
ATOM 688 N N . ALA A 1 91 ? 8.991 -4.025 2.409 1.00 95.25 91 ALA A N 1
ATOM 689 C CA . ALA A 1 91 ? 8.454 -2.806 1.826 1.00 95.25 91 ALA A CA 1
ATOM 690 C C . ALA A 1 91 ? 9.463 -1.665 1.833 1.00 95.25 91 ALA A C 1
ATOM 692 O O . ALA A 1 91 ? 10.408 -1.658 2.622 1.00 95.25 91 ALA A O 1
ATOM 693 N N . PHE A 1 92 ? 9.244 -0.690 0.954 1.00 93.31 92 PHE A N 1
ATOM 694 C CA . PHE A 1 92 ? 9.988 0.563 0.997 1.00 93.31 92 PHE A CA 1
ATOM 695 C C . PHE A 1 92 ? 9.555 1.374 2.221 1.00 93.31 92 PHE A C 1
ATOM 697 O O . PHE A 1 92 ? 8.362 1.553 2.444 1.00 93.31 92 PHE A O 1
ATOM 704 N N . ALA A 1 93 ? 10.514 1.878 2.989 1.00 93.44 93 ALA A N 1
ATOM 705 C CA . ALA A 1 93 ? 10.271 2.741 4.141 1.00 93.44 93 ALA A CA 1
ATOM 706 C C . ALA A 1 93 ? 11.039 4.059 3.937 1.00 93.44 93 ALA A C 1
ATOM 708 O O . ALA A 1 93 ? 12.129 4.199 4.484 1.00 93.44 93 ALA A O 1
ATOM 709 N N . PRO A 1 94 ? 10.538 4.966 3.073 1.00 93.12 94 PRO A N 1
ATOM 710 C CA . PRO A 1 94 ? 11.215 6.226 2.764 1.00 93.12 94 PRO A CA 1
ATOM 711 C C . PRO A 1 94 ? 11.270 7.157 3.977 1.00 93.12 94 PRO A C 1
ATOM 713 O O . PRO A 1 94 ? 10.266 7.315 4.681 1.00 93.12 94 PRO A O 1
ATOM 716 N N . ASP A 1 95 ? 12.392 7.855 4.137 1.00 91.38 95 ASP A N 1
ATOM 717 C CA . ASP A 1 95 ? 12.462 9.074 4.938 1.00 91.38 95 ASP A CA 1
ATOM 718 C C . ASP A 1 95 ? 11.753 10.246 4.234 1.00 91.38 95 ASP A C 1
ATOM 720 O O . ASP A 1 95 ? 11.414 10.216 3.043 1.00 91.38 95 ASP A O 1
ATOM 724 N N . LYS A 1 96 ? 11.509 11.332 4.979 1.00 86.62 96 LYS A N 1
ATOM 725 C CA . LYS A 1 96 ? 10.857 12.530 4.433 1.00 86.62 96 LYS A CA 1
ATOM 726 C C . LYS A 1 96 ? 11.665 13.104 3.264 1.00 86.62 96 LYS A C 1
ATOM 728 O O . LYS A 1 96 ? 12.789 13.559 3.439 1.00 86.62 96 LYS A O 1
ATOM 733 N N . GLY A 1 97 ? 11.026 13.177 2.098 1.00 85.69 97 GLY A N 1
ATOM 734 C CA . GLY A 1 97 ? 11.626 13.705 0.871 1.00 85.69 97 GLY A CA 1
ATOM 735 C C . GLY A 1 97 ? 12.333 12.651 0.017 1.00 85.69 97 GLY A C 1
ATOM 736 O O . GLY A 1 97 ? 12.747 12.973 -1.096 1.00 85.69 97 GLY A O 1
ATOM 737 N N . GLU A 1 98 ? 12.433 11.402 0.479 1.00 89.00 98 GLU A N 1
ATOM 738 C CA . GLU A 1 98 ? 12.948 10.313 -0.345 1.00 89.00 98 GLU A CA 1
ATOM 739 C C . GLU A 1 98 ? 11.923 9.838 -1.377 1.00 89.00 98 GLU A C 1
ATOM 741 O O . GLU A 1 98 ? 10.708 9.829 -1.167 1.00 89.00 98 GLU A O 1
ATOM 746 N N . SER A 1 99 ? 12.447 9.406 -2.519 1.00 86.25 99 SER A N 1
ATOM 747 C CA . SER A 1 99 ? 11.689 8.842 -3.630 1.00 86.25 99 SER A CA 1
ATOM 748 C C . SER A 1 99 ? 12.057 7.374 -3.822 1.00 86.25 99 SER A C 1
ATOM 750 O O . SER A 1 99 ? 13.128 6.928 -3.411 1.00 86.25 99 SER A O 1
ATOM 752 N N . LEU A 1 100 ? 11.223 6.621 -4.541 1.00 83.50 100 LEU A N 1
ATOM 753 C CA . LEU A 1 100 ? 11.602 5.270 -4.968 1.00 83.50 100 LEU A CA 1
ATOM 754 C C . LEU A 1 100 ? 12.927 5.275 -5.733 1.00 83.50 100 LEU A C 1
ATOM 756 O O . LEU A 1 100 ? 13.782 4.436 -5.473 1.00 83.50 100 LEU A O 1
ATOM 760 N N . SER A 1 101 ? 13.121 6.239 -6.638 1.00 82.88 101 SER A N 1
ATOM 761 C CA . SER A 1 101 ? 14.360 6.369 -7.406 1.00 82.88 101 SER A CA 1
ATOM 762 C C . SER A 1 101 ? 15.585 6.598 -6.526 1.00 82.88 101 SER A C 1
ATOM 764 O O . SER A 1 101 ? 16.610 5.970 -6.774 1.00 82.88 101 SER A O 1
ATOM 766 N N . SER A 1 102 ? 15.491 7.442 -5.491 1.00 85.50 102 SER A N 1
ATOM 767 C CA . SER A 1 102 ? 16.621 7.666 -4.581 1.00 85.50 102 SER A CA 1
ATOM 768 C C . SER A 1 102 ? 16.916 6.415 -3.759 1.00 85.50 102 SER A C 1
ATOM 770 O O . SER A 1 102 ? 18.074 6.030 -3.652 1.00 85.50 102 SER A O 1
ATOM 772 N N . ILE A 1 103 ? 15.885 5.708 -3.284 1.00 83.38 103 ILE A N 1
ATOM 773 C CA . ILE A 1 103 ? 16.059 4.443 -2.555 1.00 83.38 103 ILE A CA 1
ATOM 774 C C . ILE A 1 103 ? 16.683 3.362 -3.446 1.00 83.38 103 ILE A C 1
ATOM 776 O O . ILE A 1 103 ? 17.561 2.620 -3.006 1.00 83.38 103 ILE A O 1
ATOM 780 N N . PHE A 1 104 ? 16.269 3.264 -4.711 1.00 80.25 104 PHE A N 1
ATOM 781 C CA . PHE A 1 104 ? 16.864 2.318 -5.657 1.00 80.25 104 PHE A CA 1
ATOM 782 C C . PHE A 1 104 ? 18.350 2.587 -5.902 1.00 80.25 104 PHE A C 1
ATOM 784 O O . PHE A 1 104 ? 19.093 1.633 -6.107 1.00 80.25 104 PHE A O 1
ATOM 791 N N . GLN A 1 105 ? 18.789 3.846 -5.841 1.00 83.88 105 GLN A N 1
ATOM 792 C CA . GLN A 1 105 ? 20.197 4.219 -6.007 1.00 83.88 105 GLN A CA 1
ATOM 793 C C . GLN A 1 105 ? 21.071 3.877 -4.790 1.00 83.88 105 GLN A C 1
ATOM 795 O O . GLN A 1 105 ? 22.292 3.838 -4.924 1.00 83.88 105 GLN A O 1
ATOM 800 N N . LEU A 1 106 ? 20.484 3.574 -3.625 1.00 84.06 106 LEU A N 1
ATOM 801 C CA . LEU A 1 106 ? 21.238 3.203 -2.416 1.00 84.06 106 LEU A CA 1
ATOM 802 C C . LEU A 1 106 ? 21.924 1.832 -2.524 1.00 84.06 106 LEU A C 1
ATOM 804 O O . LEU A 1 106 ? 22.759 1.489 -1.688 1.00 84.06 106 LEU A O 1
ATOM 808 N N . ARG A 1 107 ? 21.560 1.018 -3.518 1.00 80.94 107 ARG A N 1
ATOM 809 C CA . ARG A 1 107 ? 22.074 -0.343 -3.696 1.00 80.94 107 ARG A CA 1
ATOM 810 C C . ARG A 1 107 ? 22.217 -0.693 -5.169 1.00 80.94 107 ARG A C 1
ATOM 812 O O . ARG A 1 107 ? 21.618 -0.063 -6.034 1.00 80.94 107 ARG A O 1
ATOM 819 N N . ALA A 1 108 ? 22.981 -1.747 -5.449 1.00 83.88 108 ALA A N 1
ATOM 820 C CA . ALA A 1 108 ? 22.999 -2.323 -6.785 1.00 83.88 108 ALA A CA 1
ATOM 821 C C . ALA A 1 108 ? 21.567 -2.727 -7.199 1.00 83.88 108 ALA A C 1
ATOM 823 O O . ALA A 1 108 ? 20.828 -3.278 -6.370 1.00 83.88 108 ALA A O 1
ATOM 824 N N . PRO A 1 109 ? 21.157 -2.455 -8.451 1.00 80.62 109 PRO A N 1
ATOM 825 C CA . PRO A 1 109 ? 19.829 -2.819 -8.913 1.00 80.62 109 PRO A CA 1
ATOM 826 C C . PRO A 1 109 ? 19.649 -4.343 -8.841 1.00 80.62 109 PRO A C 1
ATOM 828 O O . PRO A 1 109 ? 20.571 -5.086 -9.189 1.00 80.62 109 PRO A O 1
ATOM 831 N N . PRO A 1 110 ? 18.477 -4.838 -8.400 1.00 79.31 110 PRO A N 1
ATOM 832 C CA . PRO A 1 110 ? 18.199 -6.268 -8.440 1.00 79.31 110 PRO A CA 1
ATOM 833 C C . PRO A 1 110 ? 18.184 -6.759 -9.892 1.00 79.31 110 PRO A C 1
ATOM 835 O O . PRO A 1 110 ? 17.874 -5.989 -10.801 1.00 79.31 110 PRO A O 1
ATOM 838 N N . LEU A 1 111 ? 18.446 -8.053 -10.109 1.00 77.81 111 LEU A N 1
ATOM 839 C CA . LEU A 1 111 ? 18.462 -8.668 -11.448 1.00 77.81 111 LEU A CA 1
ATOM 840 C C . LEU A 1 111 ? 17.209 -8.325 -12.271 1.00 77.81 111 LEU A C 1
ATOM 842 O O . LEU A 1 111 ? 17.307 -8.003 -13.452 1.00 77.81 111 LEU A O 1
ATOM 846 N N . GLY A 1 112 ? 16.040 -8.314 -11.624 1.00 83.19 112 GLY A N 1
ATOM 847 C CA . GLY A 1 112 ? 14.768 -7.996 -12.269 1.00 83.19 112 GLY A CA 1
ATOM 848 C C . GLY A 1 112 ? 14.597 -6.540 -12.715 1.00 83.19 112 GLY A C 1
ATOM 849 O O . GLY A 1 112 ? 13.740 -6.275 -13.552 1.00 83.19 112 GLY A O 1
ATOM 850 N N . ALA A 1 113 ? 15.400 -5.589 -12.222 1.00 85.31 113 ALA A N 1
ATOM 851 C CA . ALA A 1 113 ? 15.246 -4.172 -12.567 1.00 85.31 113 ALA A CA 1
ATOM 852 C C . ALA A 1 113 ? 15.502 -3.896 -14.057 1.00 85.31 113 ALA A C 1
ATOM 854 O O . ALA A 1 113 ? 14.797 -3.092 -14.659 1.00 85.31 113 ALA A O 1
ATOM 855 N N . ALA A 1 114 ? 16.454 -4.604 -14.675 1.00 87.94 114 ALA A N 1
ATOM 856 C CA . ALA A 1 114 ? 16.743 -4.490 -16.110 1.00 87.94 114 ALA A CA 1
ATOM 857 C C . ALA A 1 114 ? 15.629 -5.069 -17.008 1.00 87.94 114 ALA A C 1
ATOM 859 O O . ALA A 1 114 ? 15.622 -4.862 -18.224 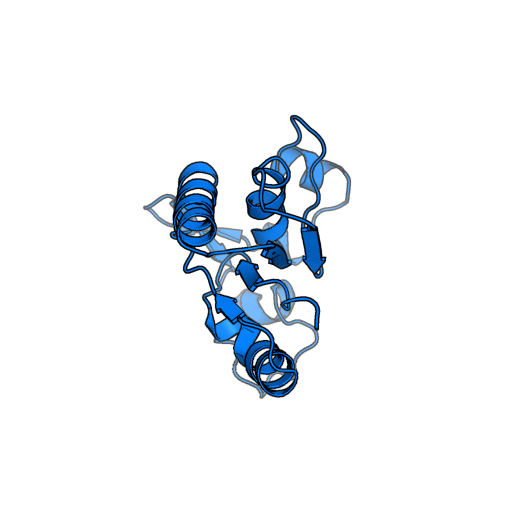1.00 87.94 114 ALA A O 1
ATOM 860 N N . ASN A 1 115 ? 14.691 -5.805 -16.409 1.00 92.25 115 ASN A N 1
ATOM 861 C CA . ASN A 1 115 ? 13.569 -6.435 -17.092 1.00 92.25 115 ASN A CA 1
ATOM 862 C C . ASN A 1 115 ? 12.266 -5.641 -16.938 1.00 92.25 115 ASN A C 1
ATOM 864 O O . ASN A 1 115 ? 11.233 -6.100 -17.421 1.00 92.25 115 ASN A O 1
ATOM 868 N N . LEU A 1 116 ? 12.310 -4.465 -16.304 1.00 91.00 116 LEU A N 1
ATOM 869 C CA . LEU A 1 116 ? 11.183 -3.542 -16.244 1.00 91.00 116 LEU A CA 1
ATOM 870 C C . LEU A 1 116 ? 11.062 -2.761 -17.555 1.00 91.00 116 LEU A C 1
ATOM 872 O O . LEU A 1 116 ? 12.046 -2.219 -18.058 1.00 91.00 116 LEU A O 1
ATOM 876 N N . VAL A 1 117 ? 9.854 -2.701 -18.102 1.00 92.94 117 VAL A N 1
ATOM 877 C CA . VAL A 1 117 ? 9.526 -1.981 -19.335 1.00 92.94 117 VAL A CA 1
ATOM 878 C C . VAL A 1 117 ? 8.224 -1.201 -19.145 1.00 92.94 117 VAL A C 1
ATOM 880 O O . VAL A 1 117 ? 7.284 -1.754 -18.578 1.00 92.94 117 VAL A O 1
ATOM 883 N N . PRO A 1 118 ? 8.140 0.068 -19.573 1.00 93.06 118 PRO A N 1
ATOM 884 C CA . PRO A 1 118 ? 6.872 0.783 -19.601 1.00 93.06 118 PRO A CA 1
ATOM 885 C C . PRO A 1 118 ? 6.006 0.310 -20.779 1.00 93.06 118 PRO A C 1
ATOM 887 O O . PRO A 1 118 ? 6.539 -0.080 -21.821 1.00 93.06 118 PRO A O 1
ATOM 890 N N . ASP A 1 119 ? 4.686 0.375 -20.635 1.00 92.69 119 ASP A N 1
ATOM 891 C CA . ASP A 1 119 ? 3.756 0.341 -21.767 1.00 92.69 119 ASP A CA 1
ATOM 892 C C . ASP A 1 119 ? 3.483 1.750 -22.330 1.00 92.69 119 ASP A C 1
ATOM 894 O O . ASP A 1 119 ? 4.130 2.729 -21.947 1.00 92.69 119 ASP A O 1
ATOM 898 N N . SER A 1 120 ? 2.547 1.854 -23.280 1.00 94.56 120 SER A N 1
ATOM 899 C CA . SER A 1 120 ? 2.168 3.127 -23.907 1.00 94.56 120 SER A CA 1
ATOM 900 C C . SER A 1 120 ? 1.494 4.113 -22.954 1.00 94.56 120 SER A C 1
ATOM 902 O O . SER A 1 120 ? 1.508 5.312 -23.232 1.00 94.56 120 SER A O 1
ATOM 904 N N . ASP A 1 121 ? 0.934 3.620 -21.851 1.00 91.31 121 ASP A N 1
ATOM 905 C CA . ASP A 1 121 ? 0.154 4.397 -20.888 1.00 91.31 121 ASP A CA 1
ATOM 906 C C . ASP A 1 121 ? 0.990 4.750 -19.642 1.00 91.31 121 ASP A C 1
ATOM 908 O O . ASP A 1 121 ? 0.514 5.422 -18.728 1.00 91.31 121 ASP A O 1
ATOM 912 N N . GLY A 1 122 ? 2.264 4.340 -19.618 1.00 86.88 122 GLY A N 1
ATOM 913 C CA . GLY A 1 122 ? 3.215 4.630 -18.548 1.00 86.88 122 GLY A CA 1
ATOM 914 C C . GLY A 1 122 ? 3.192 3.629 -17.393 1.00 86.88 122 GLY A C 1
ATOM 915 O O . GLY A 1 122 ? 3.924 3.825 -16.419 1.00 86.88 122 GLY A O 1
ATOM 916 N N . PHE A 1 123 ? 2.421 2.541 -17.488 1.00 90.19 123 PHE A N 1
ATOM 917 C CA . PHE A 1 123 ? 2.491 1.460 -16.509 1.00 90.19 123 PHE A CA 1
ATOM 918 C C . PHE A 1 123 ? 3.769 0.659 -16.711 1.00 90.19 123 PHE A C 1
ATOM 920 O O . PHE A 1 123 ? 4.180 0.360 -17.831 1.00 90.19 123 PHE A O 1
ATOM 927 N N . LEU A 1 124 ? 4.406 0.284 -15.606 1.00 89.38 124 LEU A N 1
ATOM 928 C CA . LEU A 1 124 ? 5.573 -0.587 -15.639 1.00 89.38 124 LEU A CA 1
ATOM 929 C C . LEU A 1 124 ? 5.133 -2.045 -15.692 1.00 89.38 124 LEU A C 1
ATOM 931 O O . LEU A 1 124 ? 4.212 -2.441 -14.988 1.00 89.38 124 LEU A O 1
ATOM 935 N N . TRP A 1 125 ? 5.856 -2.853 -16.453 1.00 91.75 125 TRP A N 1
ATOM 936 C CA . TRP A 1 125 ? 5.675 -4.293 -16.594 1.00 91.75 125 TRP A CA 1
ATOM 937 C C . TRP A 1 125 ? 7.018 -5.003 -16.484 1.00 91.75 125 TRP A C 1
ATOM 939 O O . TRP A 1 125 ? 8.062 -4.433 -16.792 1.00 91.75 125 TRP A O 1
ATOM 949 N N . ILE A 1 126 ? 7.002 -6.268 -16.075 1.00 91.56 126 ILE A N 1
ATOM 950 C CA . ILE A 1 126 ? 8.176 -7.142 -16.158 1.00 91.56 126 ILE A CA 1
ATOM 951 C C . ILE A 1 126 ? 8.097 -7.888 -17.489 1.00 91.56 126 ILE A C 1
ATOM 953 O O . ILE A 1 126 ? 7.055 -8.467 -17.800 1.00 91.56 126 ILE A O 1
ATOM 957 N N . LYS A 1 127 ? 9.189 -7.905 -18.266 1.00 92.75 127 LYS A N 1
ATOM 958 C CA . LYS A 1 127 ? 9.291 -8.710 -19.496 1.00 92.75 127 LYS A CA 1
ATOM 959 C C . LYS A 1 127 ? 8.819 -10.133 -19.224 1.00 92.75 127 LYS A C 1
ATOM 961 O O . LYS A 1 127 ? 9.357 -10.807 -18.344 1.00 92.75 127 LYS A O 1
ATOM 966 N N . ARG A 1 128 ? 7.821 -10.591 -19.981 1.00 90.75 128 ARG A N 1
ATOM 967 C CA . ARG A 1 128 ? 7.109 -11.849 -19.715 1.00 90.75 128 ARG A CA 1
ATOM 968 C C . ARG A 1 128 ? 8.058 -13.042 -19.665 1.00 90.75 128 ARG A C 1
ATOM 970 O O . ARG A 1 1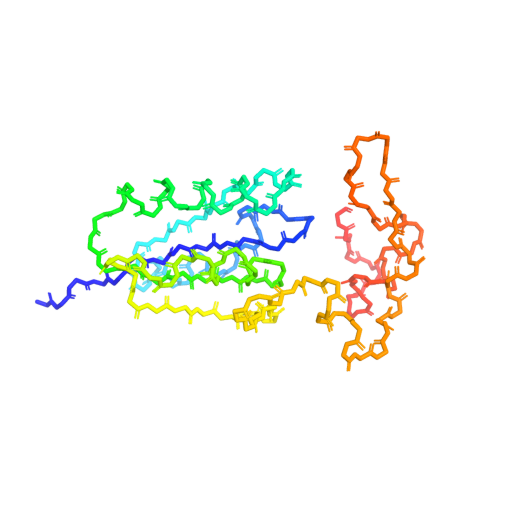28 ? 8.000 -13.848 -18.743 1.00 90.75 128 ARG A O 1
ATOM 977 N N . GLU A 1 129 ? 8.976 -13.124 -20.617 1.00 92.50 129 GLU A N 1
ATOM 978 C CA . GLU A 1 129 ? 9.990 -14.173 -20.719 1.00 92.50 129 GLU A CA 1
ATOM 979 C C . GLU A 1 129 ? 11.016 -14.149 -19.576 1.00 92.50 129 GLU A C 1
ATOM 981 O O . GLU A 1 129 ? 11.727 -15.130 -19.364 1.00 92.50 129 GLU A O 1
ATOM 986 N N . LYS A 1 130 ? 11.078 -13.049 -18.816 1.00 92.50 130 LYS A N 1
ATOM 987 C CA . LYS A 1 130 ? 11.952 -12.870 -17.653 1.00 92.50 130 LYS A CA 1
ATOM 988 C C . LYS A 1 130 ? 11.202 -12.816 -16.325 1.00 92.50 130 LYS A C 1
ATOM 990 O O . LYS A 1 130 ? 11.836 -12.609 -15.290 1.00 92.50 130 LYS A O 1
ATOM 995 N N . PHE A 1 131 ? 9.882 -13.009 -16.319 1.00 89.31 131 PHE A N 1
ATOM 996 C CA . PHE A 1 131 ? 9.072 -12.875 -15.109 1.00 89.31 131 PHE A CA 1
ATOM 997 C C . PHE A 1 131 ? 9.548 -13.809 -13.992 1.00 89.31 131 PHE A C 1
ATOM 999 O O . PHE A 1 131 ? 9.745 -13.373 -12.859 1.00 89.31 131 PHE A O 1
ATOM 1006 N N . HIS A 1 132 ? 9.797 -15.081 -14.329 1.00 89.31 132 HIS A N 1
ATOM 1007 C CA . HIS A 1 132 ? 10.240 -16.084 -13.360 1.00 89.31 132 HIS A CA 1
ATOM 1008 C C . HIS A 1 132 ? 11.548 -15.678 -12.670 1.00 89.31 132 HIS A C 1
ATOM 1010 O O . HIS A 1 132 ? 11.557 -15.481 -11.461 1.00 89.31 132 HIS A O 1
ATOM 1016 N N . GLU A 1 133 ? 12.610 -15.410 -13.435 1.00 89.44 133 GLU A N 1
ATOM 1017 C CA . GLU A 1 133 ? 13.913 -14.991 -12.887 1.00 89.44 133 GLU A CA 1
ATOM 1018 C C . GLU A 1 133 ? 13.880 -13.631 -12.163 1.00 89.44 133 GLU A C 1
ATOM 1020 O O . GLU A 1 133 ? 14.713 -13.379 -11.296 1.00 89.44 133 GLU A O 1
ATOM 1025 N N . SER A 1 134 ? 12.935 -12.750 -12.507 1.00 89.19 134 SER A N 1
ATOM 1026 C CA . SER A 1 134 ? 12.896 -11.373 -11.995 1.00 89.19 134 SER A CA 1
ATOM 1027 C C . SER A 1 134 ? 12.039 -11.209 -10.743 1.00 89.19 134 SER A C 1
ATOM 1029 O O . SER A 1 134 ? 12.356 -10.367 -9.905 1.00 89.19 134 SER A O 1
ATOM 1031 N N . PHE A 1 135 ? 10.946 -11.968 -10.630 1.00 86.94 135 PHE A N 1
ATOM 1032 C CA . PHE A 1 135 ? 9.903 -11.736 -9.626 1.00 86.94 135 PHE A CA 1
ATOM 1033 C C . PHE A 1 135 ? 9.634 -12.942 -8.726 1.00 86.94 135 PHE A C 1
ATOM 1035 O O . PHE A 1 135 ? 9.225 -12.769 -7.584 1.00 86.94 135 PHE A O 1
ATOM 1042 N N . CYS A 1 136 ? 9.864 -14.160 -9.219 1.00 87.38 136 CYS A N 1
ATOM 1043 C CA . CYS A 1 136 ? 9.537 -15.392 -8.499 1.00 87.38 136 CYS A CA 1
ATOM 1044 C C . CYS A 1 136 ? 10.603 -16.475 -8.699 1.00 87.38 136 CYS A C 1
ATOM 1046 O O . CYS A 1 136 ? 10.298 -17.648 -8.911 1.00 87.38 136 CYS A O 1
ATOM 1048 N N . HIS A 1 137 ? 11.869 -16.057 -8.643 1.00 87.62 137 HIS A N 1
ATOM 1049 C CA . HIS A 1 137 ? 13.032 -16.911 -8.886 1.00 87.62 137 HIS A CA 1
ATOM 1050 C C . HIS A 1 137 ? 13.145 -18.078 -7.891 1.00 87.62 137 HIS A C 1
ATOM 1052 O O . HIS A 1 137 ? 13.824 -19.064 -8.169 1.00 87.62 137 HIS A O 1
ATOM 1058 N N . ASP A 1 138 ? 12.483 -17.951 -6.743 1.00 88.00 138 ASP A N 1
ATOM 1059 C CA . ASP A 1 138 ? 12.382 -18.914 -5.653 1.00 88.00 138 ASP A CA 1
ATOM 1060 C C . ASP A 1 138 ? 11.191 -19.878 -5.792 1.00 88.00 138 ASP A C 1
ATOM 1062 O O . ASP A 1 138 ? 11.085 -20.840 -5.029 1.00 88.00 138 ASP A O 1
ATOM 1066 N N . LEU A 1 139 ? 10.295 -19.658 -6.761 1.00 86.94 139 LEU A N 1
ATOM 1067 C CA . LEU A 1 139 ? 9.174 -20.554 -7.032 1.00 86.94 139 LEU A CA 1
ATOM 1068 C C . LEU A 1 139 ? 9.559 -21.654 -8.024 1.00 86.94 139 LEU A C 1
ATOM 1070 O O . LEU A 1 139 ? 10.279 -21.431 -8.997 1.00 86.94 139 LEU A O 1
ATOM 1074 N N . ASP A 1 140 ? 8.990 -22.845 -7.836 1.00 84.75 140 ASP A N 1
ATOM 1075 C CA . ASP A 1 140 ? 9.088 -23.922 -8.821 1.00 84.75 140 ASP A CA 1
ATOM 1076 C C . ASP A 1 140 ? 8.485 -23.490 -10.163 1.00 84.75 140 ASP A C 1
ATOM 1078 O O . ASP A 1 140 ? 7.367 -22.977 -10.213 1.00 84.75 140 ASP A O 1
ATOM 1082 N N . LYS A 1 141 ? 9.171 -23.793 -11.274 1.00 72.50 141 LYS A N 1
ATOM 1083 C CA . LYS A 1 141 ? 8.709 -23.468 -12.641 1.00 72.50 141 LYS A CA 1
ATOM 1084 C C . LYS A 1 141 ? 7.355 -24.092 -13.015 1.00 72.50 141 LYS A C 1
ATOM 1086 O O . LYS A 1 141 ? 6.759 -23.704 -14.012 1.00 72.50 141 LYS A O 1
ATOM 1091 N N . THR A 1 142 ? 6.899 -25.094 -12.262 1.00 66.81 142 THR A N 1
ATOM 1092 C CA . THR A 1 142 ? 5.626 -25.802 -12.468 1.00 66.81 142 THR A CA 1
ATOM 1093 C C . THR A 1 142 ? 4.446 -25.138 -11.764 1.00 66.81 142 THR A C 1
ATOM 1095 O O . THR A 1 142 ? 3.300 -25.485 -12.049 1.00 66.81 142 THR A O 1
ATOM 1098 N N . LYS A 1 143 ? 4.694 -24.186 -10.858 1.00 56.69 143 LYS A N 1
ATOM 1099 C CA . LYS A 1 143 ? 3.642 -23.341 -10.297 1.00 56.69 143 LYS A CA 1
ATOM 1100 C C . LYS A 1 143 ? 3.474 -22.154 -11.240 1.00 56.69 143 LYS A C 1
ATOM 1102 O O . LYS A 1 143 ? 4.435 -21.404 -11.401 1.00 56.69 143 LYS A O 1
ATOM 1107 N N . PRO A 1 144 ? 2.306 -21.976 -11.880 1.00 47.50 144 PRO A N 1
ATOM 1108 C CA . PRO A 1 144 ? 2.085 -20.801 -12.702 1.00 47.50 144 PRO A CA 1
ATOM 1109 C C . PRO A 1 144 ? 2.219 -19.571 -11.806 1.00 47.50 144 PRO A C 1
ATOM 1111 O O . PRO A 1 144 ? 1.448 -19.377 -10.864 1.00 47.50 144 PRO A O 1
ATOM 1114 N N . SER A 1 145 ? 3.242 -18.770 -12.067 1.00 52.12 145 SER A N 1
ATOM 1115 C CA . SER A 1 145 ? 3.179 -17.363 -11.741 1.00 52.12 145 SER A CA 1
ATOM 1116 C C . SER A 1 145 ? 2.287 -16.697 -12.787 1.00 52.12 145 SER A C 1
ATOM 1118 O O . SER A 1 145 ? 2.421 -16.994 -13.972 1.00 52.12 145 SER A O 1
ATOM 1120 N N . LEU A 1 146 ? 1.320 -15.926 -12.278 1.00 45.09 146 LEU A N 1
ATOM 1121 C CA . LEU A 1 146 ? 0.199 -15.268 -12.967 1.00 45.09 146 LEU A CA 1
ATOM 1122 C C . LEU A 1 146 ? 0.396 -14.998 -14.470 1.00 45.09 146 LEU A C 1
ATOM 1124 O O . LEU A 1 146 ? 1.387 -14.328 -14.836 1.00 45.09 146 LEU A O 1
#

Sequence (146 aa):
MATKPNILLVHGAWGDGSHWRHIIPTLHNKNYPVYAVQNPLTSLADDVERTRKLAASLEGPTILVGHSYGGMVISQLGDLPHVVGLVFVAAFAPDKGESLSSIFQLRAPPLGAANLVPDSDGFLWIKREKFHESFCHDLDKTKPSL

Organism: NCBI:txid913028

Secondary structure (DSSP, 8-state):
-PPPPEEEEE--TT--GGGGTTTHHHHHHTT--EEEE----S-HHHHHHHHHHHHHTS-S-EEEEEETTHHHHHHTSTTSTTEEEEEEES---PPTT--HHHHHHTSPPPGGGGGEEE-TTS-EEE-GGGHHHHH-TTS-TTS---

Foldseek 3Di:
DDDAAAEEEEEAPPDAQCVCVVPVVVVVVVVHHYHYFGAPQLDLVRRLVSSVVVVVPDDAAHEYEAEARRLSNVLVVCPPPRHPYYHYHVYDPDDPPDDPVNVCVVDDHQPQVVQWDADPSGRIDGNPVCCCVRPPVVDDPPPDDD

InterPro domains:
  IPR000073 Alpha/beta hydrolase fold-1 [PF12697] (7-140)
  IPR029058 Alpha/Beta hydrolase fold [G3DSA:3.40.50.1820] (1-146)
  IPR029058 Alpha/Beta hydrolase fold [SSF53474] (3-121)
  IPR052897 Secondary metabolite biosynthesis hydrolase [PTHR37017] (1-142)